Protein AF-A0A7S1XQ94-F1 (afdb_monomer_lite)

Structure (mmCIF, N/CA/C/O backbone):
data_AF-A0A7S1XQ94-F1
#
_entry.id   AF-A0A7S1XQ94-F1
#
loop_
_atom_site.group_PDB
_atom_site.id
_atom_site.type_symbol
_atom_site.label_atom_id
_atom_site.label_alt_id
_atom_site.label_comp_id
_atom_site.label_asym_id
_atom_site.label_entity_id
_atom_site.label_seq_id
_atom_site.pdbx_PDB_ins_code
_atom_site.Cartn_x
_atom_site.Cartn_y
_atom_site.Cartn_z
_atom_site.occupancy
_atom_site.B_iso_or_equiv
_atom_site.auth_seq_id
_atom_site.auth_comp_id
_atom_site.auth_asym_id
_atom_site.auth_atom_id
_atom_site.pdbx_PDB_model_num
ATOM 1 N N . MET A 1 1 ? -4.765 -16.160 11.919 1.00 54.62 1 MET A N 1
ATOM 2 C CA . MET A 1 1 ? -4.789 -15.391 10.649 1.00 54.62 1 MET A CA 1
ATOM 3 C C . MET A 1 1 ? -3.503 -14.567 10.547 1.00 54.62 1 MET A C 1
ATOM 5 O O . MET A 1 1 ? -3.084 -14.017 11.557 1.00 54.62 1 MET A O 1
ATOM 9 N N . ASN A 1 2 ? -2.823 -14.537 9.396 1.00 70.12 2 ASN A N 1
ATOM 10 C CA . ASN A 1 2 ? -1.488 -13.928 9.258 1.00 70.12 2 ASN A CA 1
ATOM 11 C C . ASN A 1 2 ? -1.548 -12.386 9.336 1.00 70.12 2 ASN A C 1
ATOM 13 O O . ASN A 1 2 ? -2.168 -11.744 8.487 1.00 70.12 2 ASN A O 1
ATOM 17 N N . ARG A 1 3 ? -0.875 -11.796 10.336 1.00 67.56 3 ARG A N 1
ATOM 18 C CA . ARG A 1 3 ? -0.860 -10.344 10.599 1.00 67.56 3 ARG A CA 1
ATOM 19 C C . ARG A 1 3 ? -0.340 -9.528 9.410 1.00 67.56 3 ARG A C 1
ATOM 21 O O . ARG A 1 3 ? -0.878 -8.461 9.144 1.00 67.56 3 ARG A O 1
ATOM 28 N N . LYS A 1 4 ? 0.647 -10.030 8.658 1.00 65.62 4 LYS A N 1
ATOM 29 C CA . LYS A 1 4 ? 1.199 -9.318 7.490 1.00 65.62 4 LYS A CA 1
ATOM 30 C C . LYS A 1 4 ? 0.175 -9.198 6.360 1.00 65.62 4 LYS A C 1
ATOM 32 O O . LYS A 1 4 ? 0.046 -8.138 5.760 1.00 65.62 4 LYS A O 1
ATOM 37 N N . ILE A 1 5 ? -0.595 -10.262 6.119 1.00 64.88 5 ILE A N 1
ATOM 38 C CA . ILE A 1 5 ? -1.649 -10.279 5.091 1.00 64.88 5 ILE A CA 1
ATOM 39 C C . ILE A 1 5 ? -2.785 -9.322 5.470 1.00 64.88 5 ILE A C 1
ATOM 41 O O . ILE A 1 5 ? -3.283 -8.590 4.620 1.00 64.88 5 ILE A O 1
ATOM 45 N N . LEU A 1 6 ? -3.172 -9.302 6.749 1.00 67.38 6 LEU A N 1
ATOM 46 C CA . LEU A 1 6 ? -4.161 -8.351 7.256 1.00 67.38 6 LEU A CA 1
ATOM 47 C C . LEU A 1 6 ? -3.672 -6.908 7.090 1.00 67.38 6 LEU A C 1
ATOM 49 O O . LEU A 1 6 ? -4.387 -6.097 6.514 1.00 67.38 6 LEU A O 1
ATOM 53 N N . ASN A 1 7 ? -2.436 -6.611 7.494 1.00 73.94 7 ASN A N 1
ATOM 54 C CA . ASN A 1 7 ? -1.868 -5.268 7.368 1.00 73.94 7 ASN A CA 1
ATOM 55 C C . ASN A 1 7 ? -1.850 -4.771 5.912 1.00 73.94 7 ASN A C 1
ATOM 57 O O . ASN A 1 7 ? -2.211 -3.624 5.671 1.00 73.94 7 ASN A O 1
ATOM 61 N N . GLY A 1 8 ? -1.520 -5.633 4.942 1.00 75.31 8 GLY A N 1
ATOM 62 C CA . GLY A 1 8 ? -1.556 -5.266 3.521 1.00 75.31 8 GLY A CA 1
ATOM 63 C C . GLY A 1 8 ? -2.958 -4.896 3.019 1.00 75.31 8 GLY A C 1
ATOM 64 O O . GLY A 1 8 ? -3.116 -3.911 2.306 1.00 75.31 8 GLY A O 1
ATOM 65 N N . ARG A 1 9 ? -3.999 -5.631 3.437 1.00 79.19 9 ARG A N 1
ATOM 66 C CA . ARG A 1 9 ? -5.399 -5.325 3.071 1.00 79.19 9 ARG A CA 1
ATOM 67 C C . ARG A 1 9 ? -5.897 -4.031 3.716 1.00 79.19 9 ARG A C 1
ATOM 69 O O . ARG A 1 9 ? -6.654 -3.285 3.108 1.00 79.19 9 ARG A O 1
ATOM 76 N N . PHE A 1 10 ? -5.472 -3.764 4.946 1.00 86.19 10 PHE A N 1
ATOM 77 C CA . PHE A 1 10 ? -5.879 -2.567 5.674 1.00 86.19 10 PHE A CA 1
ATOM 78 C C . PHE A 1 10 ? -5.096 -1.308 5.292 1.00 86.19 10 PHE A C 1
ATOM 80 O O . PHE A 1 10 ? -5.593 -0.222 5.565 1.00 86.19 10 PHE A O 1
ATOM 87 N N . MET A 1 11 ? -3.943 -1.417 4.621 1.00 89.75 11 MET A N 1
ATOM 88 C CA . MET A 1 11 ? -3.231 -0.256 4.064 1.00 89.75 11 MET A CA 1
ATOM 89 C C . MET A 1 11 ? -4.155 0.570 3.157 1.00 89.75 11 MET A C 1
ATOM 91 O O . MET A 1 11 ? -4.294 1.771 3.367 1.00 89.75 11 MET A O 1
ATOM 95 N N . GLN A 1 12 ? -4.913 -0.092 2.274 1.00 90.38 12 GLN A N 1
ATOM 96 C CA . GLN A 1 12 ? -5.921 0.560 1.427 1.00 90.38 12 GLN A CA 1
ATOM 97 C C . GLN A 1 12 ? -6.971 1.322 2.253 1.00 90.38 12 GLN A C 1
ATOM 99 O O . GLN A 1 12 ? -7.280 2.476 1.966 1.00 90.38 12 GLN A O 1
ATOM 104 N N . LEU A 1 13 ? -7.505 0.706 3.314 1.00 94.69 13 LEU A N 1
ATOM 105 C CA . LEU A 1 13 ? -8.487 1.355 4.189 1.00 94.69 13 LEU A CA 1
ATOM 106 C C . LEU A 1 13 ? -7.889 2.522 4.984 1.00 94.69 13 LEU A C 1
ATOM 108 O O . LEU A 1 13 ? -8.565 3.528 5.190 1.00 94.69 13 LEU A O 1
ATOM 112 N N . ARG A 1 14 ? -6.628 2.422 5.414 1.00 94.81 14 ARG A N 1
ATOM 113 C CA . ARG A 1 14 ? -5.937 3.511 6.110 1.00 94.81 14 ARG A CA 1
ATOM 114 C C . ARG A 1 14 ? -5.649 4.697 5.190 1.00 94.81 14 ARG A C 1
ATOM 116 O O . ARG A 1 14 ? -5.702 5.828 5.658 1.00 94.81 14 ARG A O 1
ATOM 123 N N . THR A 1 15 ? -5.428 4.483 3.892 1.00 95.38 15 THR A N 1
ATOM 124 C CA . THR A 1 15 ? -5.343 5.588 2.921 1.00 95.38 15 THR A CA 1
ATOM 125 C C . THR A 1 15 ? -6.635 6.407 2.904 1.00 95.38 15 THR A C 1
ATOM 127 O O . THR A 1 15 ? -6.591 7.634 2.946 1.00 95.38 15 THR A O 1
ATOM 130 N N . TYR A 1 16 ? -7.800 5.752 2.935 1.00 95.12 16 TYR A N 1
ATOM 131 C CA . TYR A 1 16 ? -9.076 6.459 3.087 1.00 95.12 16 TYR A CA 1
ATOM 132 C C . TYR A 1 16 ? -9.231 7.111 4.463 1.00 95.12 16 TYR A C 1
ATOM 134 O O . TYR A 1 16 ? -9.777 8.207 4.556 1.00 95.12 16 TYR A O 1
ATOM 142 N N . ALA A 1 17 ? -8.731 6.474 5.526 1.00 96.50 17 ALA A N 1
ATOM 143 C CA . ALA A 1 17 ? -8.712 7.065 6.863 1.00 96.50 17 ALA A CA 1
ATOM 144 C C . ALA A 1 17 ? -7.942 8.393 6.890 1.00 96.50 17 ALA A C 1
ATOM 146 O O . ALA A 1 17 ? -8.423 9.354 7.482 1.00 96.50 17 ALA A O 1
ATOM 147 N N . LEU A 1 18 ? -6.797 8.455 6.200 1.00 97.19 18 LEU A N 1
ATOM 148 C CA . LEU A 1 18 ? -6.022 9.678 6.011 1.00 97.19 18 LEU A CA 1
ATOM 149 C C . LEU A 1 18 ? -6.830 10.747 5.275 1.00 97.19 18 LEU A C 1
ATOM 151 O O . LEU A 1 18 ? -6.954 11.854 5.781 1.00 97.19 18 LEU A O 1
ATOM 155 N N . LEU A 1 19 ? -7.445 10.415 4.136 1.00 96.31 19 LEU A N 1
ATOM 156 C CA . LEU A 1 19 ? -8.278 11.368 3.388 1.00 96.31 19 LEU A CA 1
ATOM 157 C C . LEU A 1 19 ? -9.430 11.932 4.237 1.00 96.31 19 LEU A C 1
ATOM 159 O O . LEU A 1 19 ? -9.744 13.118 4.160 1.00 96.31 19 LEU A O 1
ATOM 163 N N . LEU A 1 20 ? -10.058 11.092 5.064 1.00 95.62 20 LEU A N 1
ATOM 164 C CA . LEU A 1 20 ? -11.097 11.532 5.994 1.00 95.62 20 LEU A CA 1
ATOM 165 C C . LEU A 1 20 ? -10.536 12.429 7.100 1.00 95.62 20 LEU A C 1
ATOM 167 O O . LEU A 1 20 ? -11.162 13.439 7.414 1.00 95.62 20 LEU A O 1
ATOM 171 N N . ALA A 1 21 ? -9.378 12.088 7.667 1.00 95.81 21 ALA A N 1
ATOM 172 C CA . ALA A 1 21 ? -8.738 12.879 8.712 1.00 95.81 21 ALA A CA 1
ATOM 173 C C . ALA A 1 21 ? -8.339 14.274 8.218 1.00 95.81 21 ALA A C 1
ATOM 175 O O . ALA A 1 21 ? -8.604 15.247 8.915 1.00 95.81 21 ALA A O 1
ATOM 176 N N . GLU A 1 22 ? -7.804 14.387 7.000 1.00 95.62 22 GLU A N 1
ATOM 177 C CA . GLU A 1 22 ? -7.483 15.679 6.377 1.00 95.62 22 GLU A CA 1
ATOM 178 C C . GLU A 1 22 ? -8.728 16.540 6.155 1.00 95.62 22 GLU A C 1
ATOM 180 O O . GLU A 1 22 ? -8.713 17.743 6.401 1.00 95.62 22 GLU A O 1
ATOM 185 N N . ASN A 1 23 ? -9.830 15.922 5.724 1.00 96.19 23 ASN A N 1
ATOM 186 C CA . ASN A 1 23 ? -11.061 16.648 5.424 1.00 96.19 23 ASN A CA 1
ATOM 187 C C . ASN A 1 23 ? -11.875 17.012 6.675 1.00 96.19 23 ASN A C 1
ATOM 189 O O . ASN A 1 23 ? -12.622 17.987 6.652 1.00 96.19 23 ASN A O 1
ATOM 193 N N . GLN A 1 24 ? -11.792 16.214 7.744 1.00 95.19 24 GLN A N 1
ATOM 194 C CA . GLN A 1 24 ? -12.638 16.349 8.940 1.00 95.19 24 GLN A CA 1
ATOM 195 C C . GLN A 1 24 ? -11.867 16.767 10.200 1.00 95.19 24 GLN A C 1
ATOM 197 O O . GLN A 1 24 ? -12.481 16.960 11.248 1.00 95.19 24 GLN A O 1
ATOM 202 N N . GLY A 1 25 ? -10.537 16.858 10.136 1.00 93.81 25 GLY A N 1
ATOM 203 C CA . GLY A 1 25 ? -9.665 17.193 11.266 1.00 93.81 25 GLY A CA 1
ATOM 204 C C . GLY A 1 25 ? -9.543 16.102 12.339 1.00 93.81 25 GLY A C 1
ATOM 205 O O . GLY A 1 25 ? -9.035 16.374 13.424 1.00 93.81 25 GLY A O 1
ATOM 206 N N . ARG A 1 26 ? -10.032 14.877 12.087 1.00 94.19 26 ARG A N 1
ATOM 207 C CA . ARG A 1 26 ? -9.964 13.755 13.042 1.00 94.19 26 ARG A CA 1
ATOM 208 C C . ARG A 1 26 ? -9.900 12.393 12.355 1.00 94.19 26 ARG A C 1
ATOM 210 O O . ARG A 1 26 ? -10.637 12.139 11.403 1.00 94.19 26 ARG A O 1
ATOM 217 N N . ALA A 1 27 ? -9.096 11.480 12.895 1.00 94.44 27 ALA A N 1
ATOM 218 C CA . ALA A 1 27 ? -9.064 10.093 12.439 1.00 94.44 27 ALA A CA 1
ATOM 219 C C . ALA A 1 27 ? -10.374 9.330 12.755 1.00 94.44 27 ALA A C 1
ATOM 221 O O . ALA A 1 27 ? -11.028 9.584 13.777 1.00 94.44 27 ALA A O 1
ATOM 222 N N . PRO A 1 28 ? -10.767 8.354 11.914 1.00 95.50 28 PRO A N 1
ATOM 223 C CA . PRO A 1 28 ? -11.780 7.375 12.289 1.00 95.50 28 PRO A CA 1
ATOM 224 C C . PRO A 1 28 ? -11.259 6.468 13.412 1.00 95.50 28 PRO A C 1
ATOM 226 O O . PRO A 1 28 ? -10.076 6.156 13.477 1.00 95.50 28 PRO A O 1
ATOM 229 N N . ILE A 1 29 ? -12.162 5.991 14.270 1.00 94.62 29 ILE A N 1
ATOM 230 C CA . ILE A 1 29 ? -11.810 5.154 15.432 1.00 94.62 29 ILE A CA 1
ATOM 231 C C . ILE A 1 29 ? -11.676 3.659 15.097 1.00 94.62 29 ILE A C 1
ATOM 233 O O . ILE A 1 29 ? -11.001 2.909 15.801 1.00 94.62 29 ILE A O 1
ATOM 237 N N . VAL A 1 30 ? -12.331 3.199 14.026 1.00 94.75 30 VAL A N 1
ATOM 238 C CA . VAL A 1 30 ? -12.359 1.790 13.604 1.00 94.75 30 VAL A CA 1
ATOM 239 C C . VAL A 1 30 ? -12.406 1.719 12.082 1.00 94.75 30 VAL A C 1
ATOM 241 O O . VAL A 1 30 ? -13.184 2.431 11.449 1.00 94.75 30 VAL A O 1
ATOM 244 N N . LEU A 1 31 ? -11.627 0.808 11.502 1.00 94.31 31 LEU A N 1
ATOM 245 C CA . LEU A 1 31 ? -11.702 0.426 10.093 1.00 94.31 31 LEU A CA 1
ATOM 246 C C . LEU A 1 31 ? -12.367 -0.938 9.966 1.00 94.31 31 LEU A C 1
ATOM 248 O O . LEU A 1 31 ? -12.090 -1.842 10.756 1.00 94.31 31 LEU A O 1
ATOM 252 N N . LYS A 1 32 ? -13.235 -1.089 8.964 1.00 92.88 32 LYS A N 1
ATOM 253 C CA . LYS A 1 32 ? -13.986 -2.318 8.694 1.00 92.88 32 LYS A CA 1
ATOM 254 C C . LYS A 1 32 ? -13.857 -2.694 7.223 1.00 92.88 32 LYS A C 1
ATOM 256 O O . LYS A 1 32 ? -14.081 -1.857 6.356 1.00 92.88 32 LYS A O 1
ATOM 261 N N . LEU A 1 33 ? -13.528 -3.953 6.959 1.00 91.69 33 LEU A N 1
ATOM 262 C CA . LEU A 1 33 ? -13.493 -4.550 5.631 1.00 91.69 33 LEU A CA 1
ATOM 263 C C . LEU A 1 33 ? -14.578 -5.624 5.559 1.00 91.69 33 LEU A C 1
ATOM 265 O O . LEU A 1 33 ? -14.468 -6.662 6.217 1.00 91.69 33 LEU A O 1
ATOM 269 N N . LEU A 1 34 ? -15.625 -5.345 4.788 1.00 91.50 34 LEU A N 1
ATOM 270 C CA . LEU A 1 34 ? -16.746 -6.248 4.557 1.00 91.50 34 LEU A CA 1
ATOM 271 C C . LEU A 1 34 ? -16.537 -6.988 3.233 1.00 91.50 34 LEU A C 1
ATOM 273 O O . LEU A 1 34 ? -16.422 -6.351 2.187 1.00 91.50 34 LEU A O 1
ATOM 277 N N . TYR A 1 35 ? -16.511 -8.318 3.277 1.00 89.94 35 TYR A N 1
ATOM 278 C CA . TYR A 1 35 ? -16.602 -9.148 2.076 1.00 89.94 35 TYR A CA 1
ATOM 279 C C . TYR A 1 35 ? -18.074 -9.442 1.797 1.00 89.94 35 TYR A C 1
ATOM 281 O O . TYR A 1 35 ? -18.815 -9.792 2.711 1.00 89.94 35 TYR A O 1
ATOM 289 N N . LEU A 1 36 ? -18.497 -9.243 0.549 1.00 89.12 36 LEU A N 1
ATOM 290 C CA . LEU A 1 36 ? -19.903 -9.378 0.151 1.00 89.12 36 LEU A CA 1
ATOM 291 C C . LEU A 1 36 ? -20.294 -10.830 -0.152 1.00 89.12 36 LEU A C 1
ATOM 293 O O . LEU A 1 36 ? -21.456 -11.196 -0.010 1.00 89.12 36 LEU A O 1
ATOM 297 N N . ASP A 1 37 ? -19.321 -11.656 -0.534 1.00 86.19 37 ASP A N 1
ATOM 298 C CA . ASP A 1 37 ? -19.506 -13.080 -0.807 1.00 86.19 37 ASP A CA 1
ATOM 299 C C . ASP A 1 37 ? -19.262 -13.902 0.474 1.00 86.19 37 ASP A C 1
ATOM 301 O O . ASP A 1 37 ? -18.199 -14.488 0.684 1.00 86.19 37 ASP A O 1
ATOM 305 N N . GLY A 1 38 ? -20.230 -13.841 1.396 1.00 74.38 38 GLY A N 1
ATOM 306 C CA . GLY A 1 38 ? -20.242 -14.573 2.670 1.00 74.38 38 GLY A CA 1
ATOM 307 C C . GLY A 1 38 ? -19.989 -13.720 3.929 1.00 74.38 38 GLY A C 1
ATOM 308 O O . GLY A 1 38 ? -19.624 -12.548 3.848 1.00 74.38 38 GLY A O 1
ATOM 309 N N . PRO A 1 39 ? -20.185 -14.279 5.141 1.00 61.84 39 PRO A N 1
ATOM 310 C CA . PRO A 1 39 ? -20.001 -13.549 6.391 1.00 61.84 39 PRO A CA 1
ATOM 311 C C . PRO A 1 39 ? -18.509 -13.421 6.711 1.00 61.84 39 PRO A C 1
ATOM 313 O O . PRO A 1 39 ? -17.906 -14.269 7.365 1.00 61.84 39 PRO A O 1
ATOM 316 N N . SER A 1 40 ? -17.877 -12.350 6.242 1.00 80.44 40 SER A N 1
ATOM 317 C CA . SER A 1 40 ? -16.520 -12.002 6.661 1.00 80.44 40 SER A CA 1
ATOM 318 C C . SER A 1 40 ? -16.408 -10.499 6.862 1.00 80.44 40 SER A C 1
ATOM 320 O O . SER A 1 40 ? -16.219 -9.727 5.926 1.00 80.44 40 SER A O 1
ATOM 322 N N . LEU A 1 41 ? -16.537 -10.089 8.123 1.00 88.12 41 LEU A N 1
ATOM 323 C CA . LEU A 1 41 ? -16.238 -8.742 8.586 1.00 88.12 41 LEU A CA 1
ATOM 324 C C . LEU A 1 41 ? -14.881 -8.768 9.286 1.00 88.12 41 LEU A C 1
ATOM 326 O O . LEU A 1 41 ? -14.736 -9.363 10.352 1.00 88.12 41 LEU A O 1
ATOM 330 N N . LEU A 1 42 ? -13.893 -8.095 8.707 1.00 89.25 42 LEU A N 1
ATOM 331 C CA . LEU A 1 42 ? -12.629 -7.824 9.385 1.00 89.25 42 LEU A CA 1
ATOM 332 C C . LEU A 1 42 ? -12.671 -6.407 9.936 1.00 89.25 42 LEU A C 1
ATOM 334 O O . LEU A 1 42 ? -13.148 -5.496 9.263 1.00 89.25 42 LEU A O 1
ATOM 338 N N . TRP A 1 43 ? -12.146 -6.198 11.137 1.00 90.88 43 TRP A N 1
ATOM 339 C CA . TRP A 1 43 ? -12.065 -4.866 11.721 1.00 90.88 43 TRP A CA 1
ATOM 340 C C . TRP A 1 43 ? -10.748 -4.652 12.460 1.00 90.88 43 TRP A C 1
ATOM 342 O O . TRP A 1 43 ? -10.106 -5.607 12.899 1.00 90.88 43 TRP A O 1
ATOM 352 N N . MET A 1 44 ? -10.348 -3.388 12.584 1.00 89.81 44 MET A N 1
ATOM 353 C CA . MET A 1 44 ? -9.202 -2.979 13.391 1.00 89.81 44 MET A CA 1
ATOM 354 C C . MET A 1 44 ? -9.408 -1.575 13.974 1.00 89.81 44 MET A C 1
ATOM 356 O O . MET A 1 44 ? -10.082 -0.756 13.342 1.00 89.81 44 MET A O 1
ATOM 360 N N . PRO A 1 45 ? -8.830 -1.272 15.148 1.00 92.44 45 PRO A N 1
ATOM 361 C CA . PRO A 1 45 ? -8.793 0.094 15.652 1.00 92.44 45 PRO A CA 1
ATOM 362 C C . PRO A 1 45 ? -7.956 0.983 14.725 1.00 92.44 45 PRO A C 1
ATOM 364 O O . PRO A 1 45 ? -6.986 0.527 14.116 1.00 92.44 45 PRO A O 1
ATOM 367 N N . CYS A 1 46 ? -8.330 2.254 14.637 1.00 93.69 46 CYS A N 1
ATOM 368 C CA . CYS A 1 46 ? -7.572 3.284 13.942 1.00 93.69 46 CYS A CA 1
ATOM 369 C C . CYS A 1 46 ? -7.441 4.497 14.861 1.00 93.69 46 CYS A C 1
ATOM 371 O O . CYS A 1 46 ? -8.337 4.805 15.645 1.00 93.69 46 CYS A O 1
ATOM 373 N N . ASN A 1 47 ? -6.272 5.122 14.824 1.00 93.06 47 ASN A N 1
ATOM 374 C CA . ASN A 1 47 ? -5.946 6.298 15.608 1.00 93.06 47 ASN A CA 1
ATOM 375 C C . ASN A 1 47 ? -5.121 7.256 14.737 1.00 93.06 47 ASN A C 1
ATOM 377 O O . ASN A 1 47 ? -4.771 6.932 13.600 1.00 93.06 47 ASN A O 1
ATOM 381 N N . GLN A 1 48 ? -4.827 8.432 15.282 1.00 94.38 48 GLN A N 1
ATOM 382 C CA . GLN A 1 48 ? -4.113 9.479 14.560 1.00 94.38 48 GLN A CA 1
ATOM 383 C C . GLN A 1 48 ? -2.683 9.064 14.167 1.00 94.38 48 GLN A C 1
ATOM 385 O O . GLN A 1 48 ? -2.279 9.279 13.030 1.00 94.38 48 GLN A O 1
ATOM 390 N N . ASP A 1 49 ? -1.962 8.379 15.056 1.00 94.06 49 ASP A N 1
ATOM 391 C CA . ASP A 1 49 ? -0.598 7.881 14.809 1.00 94.06 49 ASP A CA 1
ATOM 392 C C . ASP A 1 49 ? -0.544 6.875 13.637 1.00 94.06 49 ASP A C 1
ATOM 394 O O . ASP A 1 49 ? 0.330 6.932 12.777 1.00 94.06 49 ASP A O 1
ATOM 398 N N . GLU A 1 50 ? -1.531 5.984 13.522 1.00 91.62 50 GLU A N 1
ATOM 399 C CA . GLU A 1 50 ? -1.645 5.053 12.392 1.00 91.62 50 GLU A CA 1
ATOM 400 C C . GLU A 1 50 ? -1.962 5.769 11.069 1.00 91.62 50 GLU A C 1
ATOM 402 O O . GLU A 1 50 ? -1.516 5.333 10.003 1.00 91.62 50 GLU A O 1
ATOM 407 N N . VAL A 1 51 ? -2.720 6.868 11.120 1.00 94.50 51 VAL A N 1
ATOM 408 C CA . VAL A 1 51 ? -2.991 7.722 9.955 1.00 94.50 51 VAL A CA 1
ATOM 409 C C . VAL A 1 51 ? -1.719 8.445 9.504 1.00 94.50 51 VAL A C 1
ATOM 411 O O . VAL A 1 51 ? -1.416 8.460 8.311 1.00 94.50 51 VAL A O 1
ATOM 414 N N . GLU A 1 52 ? -0.938 8.976 10.443 1.00 95.56 52 GLU A N 1
ATOM 415 C CA . GLU A 1 52 ? 0.339 9.644 10.167 1.00 95.56 52 GLU A CA 1
ATOM 416 C C . GLU A 1 52 ? 1.374 8.677 9.582 1.00 95.56 52 GLU A C 1
ATOM 418 O O . GLU A 1 52 ? 1.956 8.955 8.535 1.00 95.56 52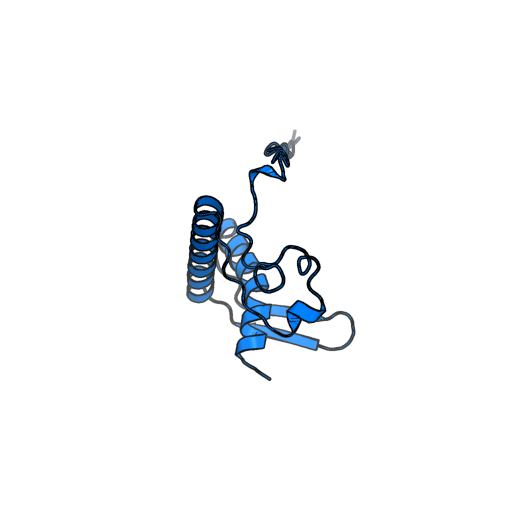 GLU A O 1
ATOM 423 N N . LYS A 1 53 ? 1.513 7.471 10.145 1.00 94.56 53 LYS A N 1
ATOM 424 C CA . LYS A 1 53 ? 2.356 6.420 9.544 1.00 94.56 53 LYS A CA 1
ATOM 425 C C . LYS A 1 53 ? 1.920 6.066 8.127 1.00 94.56 53 LYS A C 1
ATOM 427 O O . LYS A 1 53 ? 2.757 5.834 7.260 1.00 94.56 53 LYS A O 1
ATOM 432 N N . THR A 1 54 ? 0.611 6.041 7.874 1.00 94.88 54 THR A N 1
ATOM 433 C CA . THR A 1 54 ? 0.086 5.766 6.531 1.00 94.88 54 THR A CA 1
ATOM 434 C C . THR A 1 54 ? 0.466 6.871 5.547 1.00 94.88 54 THR A C 1
ATOM 436 O O . THR A 1 54 ? 0.825 6.571 4.409 1.00 94.88 54 THR A O 1
ATOM 439 N N . ARG A 1 55 ? 0.438 8.141 5.973 1.00 96.50 55 ARG A N 1
ATOM 440 C CA . ARG A 1 55 ? 0.946 9.262 5.168 1.00 96.50 55 ARG A CA 1
ATOM 441 C C . ARG A 1 55 ? 2.413 9.040 4.801 1.00 96.50 55 ARG A C 1
ATOM 443 O O . ARG A 1 55 ? 2.750 9.135 3.622 1.00 96.50 55 ARG A O 1
ATOM 450 N N . ASP A 1 56 ? 3.255 8.692 5.769 1.00 97.12 56 ASP A N 1
ATOM 451 C CA . ASP A 1 56 ? 4.678 8.441 5.523 1.00 97.12 56 ASP A CA 1
ATOM 452 C C . ASP A 1 56 ? 4.905 7.273 4.556 1.00 97.12 56 ASP A C 1
ATOM 454 O O . ASP A 1 56 ? 5.746 7.356 3.664 1.00 97.12 56 ASP A O 1
ATOM 458 N N . GLU A 1 57 ? 4.158 6.176 4.705 1.00 95.62 57 GLU A N 1
ATOM 459 C CA . GLU A 1 57 ? 4.232 5.019 3.804 1.00 95.62 57 GLU A CA 1
ATOM 460 C C . GLU A 1 57 ? 3.840 5.379 2.363 1.00 95.62 57 GLU A C 1
ATOM 462 O O . GLU A 1 57 ? 4.492 4.930 1.413 1.00 95.62 57 GLU A O 1
ATOM 467 N N . ILE A 1 58 ? 2.812 6.216 2.185 1.00 96.00 58 ILE A N 1
ATOM 468 C CA . ILE A 1 58 ? 2.386 6.709 0.868 1.00 96.00 58 ILE A CA 1
ATOM 469 C C . ILE A 1 58 ? 3.472 7.592 0.251 1.00 96.00 58 ILE A C 1
ATOM 471 O O . ILE A 1 58 ? 3.839 7.374 -0.903 1.00 96.00 58 ILE A O 1
ATOM 475 N N . LEU A 1 59 ? 4.013 8.552 1.007 1.00 97.12 59 LEU A N 1
ATOM 476 C CA . LEU A 1 59 ? 5.051 9.460 0.511 1.00 97.12 59 LEU A CA 1
ATOM 477 C C . LEU A 1 59 ? 6.334 8.706 0.146 1.00 97.12 59 LEU A C 1
ATOM 479 O O . LEU A 1 59 ? 6.867 8.902 -0.943 1.00 97.12 59 LEU A O 1
ATOM 483 N N . LYS A 1 60 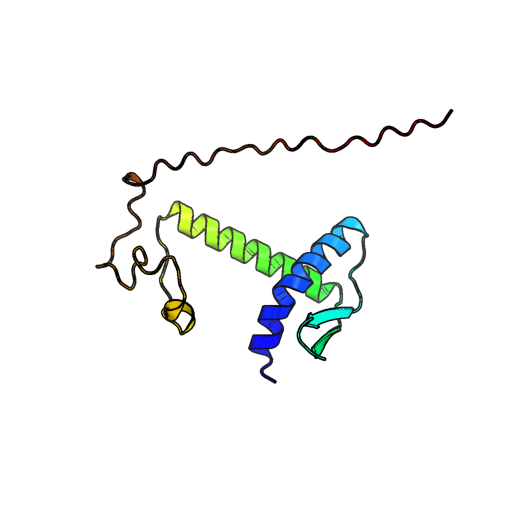? 6.764 7.751 0.978 1.00 97.31 60 LYS A N 1
ATOM 484 C CA . LYS A 1 60 ? 7.899 6.866 0.665 1.00 97.31 60 LYS A CA 1
ATOM 485 C C . LYS A 1 60 ? 7.658 6.054 -0.603 1.00 97.31 60 LYS A C 1
ATOM 487 O O . LYS A 1 60 ? 8.560 5.899 -1.424 1.00 97.31 60 LYS A O 1
ATOM 492 N N . SER A 1 61 ? 6.443 5.535 -0.780 1.00 95.06 61 SER A N 1
ATOM 493 C CA . SER A 1 61 ? 6.077 4.802 -1.996 1.00 95.06 61 SER A CA 1
ATOM 494 C C . SER A 1 61 ? 6.111 5.715 -3.224 1.00 95.06 61 SER A C 1
ATOM 496 O O . SER A 1 61 ? 6.618 5.313 -4.268 1.00 95.06 61 SER A O 1
ATOM 498 N N . TRP A 1 62 ? 5.632 6.954 -3.097 1.00 97.25 62 TRP A N 1
ATOM 499 C CA . TRP A 1 62 ? 5.674 7.955 -4.160 1.00 97.25 62 TRP A CA 1
ATOM 500 C C . TRP A 1 62 ? 7.107 8.302 -4.577 1.00 97.25 62 TRP A C 1
ATOM 502 O O . TRP A 1 62 ? 7.444 8.220 -5.757 1.00 97.25 62 TRP A O 1
ATOM 512 N N . GLU A 1 63 ? 7.980 8.603 -3.617 1.00 97.81 63 GLU A N 1
ATOM 513 C CA . GLU A 1 63 ? 9.401 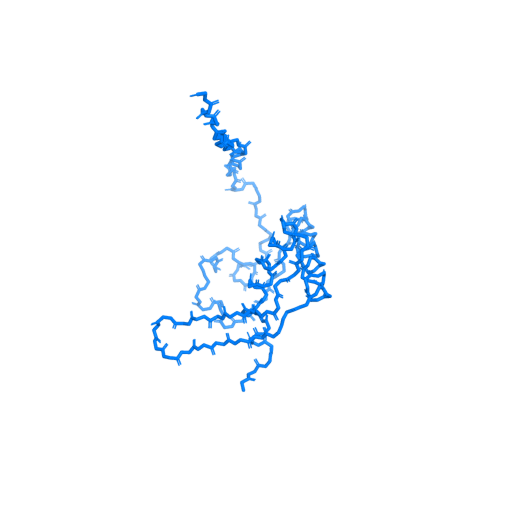8.867 -3.869 1.00 97.81 63 GLU A CA 1
ATOM 514 C C . GLU A 1 63 ? 10.080 7.684 -4.570 1.00 97.81 63 GLU A C 1
ATOM 516 O O . GLU A 1 63 ? 10.801 7.855 -5.556 1.00 97.81 63 GLU A O 1
ATOM 521 N N . ALA A 1 64 ? 9.791 6.466 -4.108 1.00 96.12 64 ALA A N 1
ATOM 522 C CA . ALA A 1 64 ? 10.304 5.232 -4.686 1.00 96.12 64 ALA A CA 1
ATOM 523 C C . ALA A 1 64 ? 9.827 5.001 -6.132 1.00 96.12 64 ALA A C 1
ATOM 525 O O . ALA A 1 64 ? 10.579 4.438 -6.934 1.00 96.12 64 ALA A O 1
ATOM 526 N N . ILE A 1 65 ? 8.603 5.421 -6.473 1.00 95.19 65 ILE A N 1
ATOM 527 C CA . ILE A 1 65 ? 8.073 5.378 -7.843 1.00 95.19 65 ILE A CA 1
ATOM 528 C C . ILE A 1 65 ? 8.818 6.387 -8.717 1.00 95.19 65 ILE A C 1
ATOM 530 O O . ILE A 1 65 ? 9.371 5.999 -9.744 1.00 95.19 65 ILE A O 1
ATOM 534 N N . ILE A 1 66 ? 8.885 7.655 -8.301 1.00 97.25 66 ILE A N 1
ATOM 535 C CA . ILE A 1 66 ? 9.539 8.722 -9.075 1.00 97.25 66 ILE A CA 1
ATOM 536 C C . ILE A 1 66 ? 11.012 8.398 -9.333 1.00 97.25 66 ILE A C 1
ATOM 538 O O . ILE A 1 66 ? 11.498 8.549 -10.454 1.00 97.25 66 ILE A O 1
ATOM 542 N N . TYR A 1 67 ? 11.713 7.877 -8.328 1.00 95.69 67 TYR A N 1
ATOM 543 C CA . TYR A 1 67 ? 13.092 7.423 -8.469 1.00 95.69 67 TYR A CA 1
ATOM 544 C C . TYR A 1 67 ? 13.263 6.380 -9.588 1.00 95.69 67 TYR A C 1
ATOM 546 O O . TYR A 1 67 ? 14.154 6.518 -10.428 1.00 95.69 67 TYR A O 1
ATOM 554 N N . ARG A 1 68 ? 12.398 5.358 -9.628 1.00 92.50 68 ARG A N 1
ATOM 555 C CA . ARG A 1 68 ? 12.454 4.277 -10.631 1.00 92.50 68 ARG A CA 1
ATOM 556 C C . ARG A 1 68 ? 12.083 4.755 -12.023 1.00 92.50 68 ARG A C 1
ATOM 558 O O . ARG A 1 68 ? 12.749 4.396 -12.992 1.00 92.50 68 ARG A O 1
ATOM 565 N N . VAL A 1 69 ? 11.063 5.609 -12.108 1.00 92.31 69 VAL A N 1
ATOM 566 C CA . VAL A 1 69 ? 10.662 6.257 -13.360 1.00 92.31 69 VAL A CA 1
ATOM 567 C C . VAL A 1 69 ? 11.846 7.029 -13.946 1.00 92.31 69 VAL A C 1
ATOM 569 O O . VAL A 1 69 ? 12.211 6.779 -15.092 1.00 92.31 69 VAL A O 1
ATOM 572 N N . ASN A 1 70 ? 12.510 7.869 -13.146 1.00 93.06 70 ASN A N 1
ATOM 573 C CA . ASN A 1 70 ? 13.645 8.684 -13.593 1.00 93.06 70 ASN A CA 1
ATOM 574 C C . ASN A 1 70 ? 14.859 7.854 -14.027 1.00 93.06 70 ASN A C 1
ATOM 576 O O . ASN A 1 70 ? 15.515 8.190 -15.007 1.00 93.06 70 ASN A O 1
ATOM 580 N N . ARG A 1 71 ? 15.175 6.775 -13.302 1.00 90.44 71 ARG A N 1
ATOM 581 C CA . ARG A 1 71 ? 16.326 5.901 -13.612 1.00 90.44 71 ARG A CA 1
ATOM 582 C C . ARG A 1 71 ? 16.087 4.912 -14.731 1.00 90.44 71 ARG A C 1
ATOM 584 O O . ARG A 1 71 ? 16.982 4.171 -15.108 1.00 90.44 71 ARG A O 1
ATOM 591 N N . GLN A 1 72 ? 14.861 4.871 -15.196 1.00 87.44 72 GLN A N 1
ATOM 592 C CA . GLN A 1 72 ? 14.394 3.869 -16.107 1.00 87.44 72 GLN A CA 1
ATOM 593 C C . GLN A 1 72 ? 14.578 2.411 -15.650 1.00 87.44 72 GLN A C 1
ATOM 595 O O . GLN A 1 72 ? 14.684 1.496 -16.461 1.00 87.44 72 GLN A O 1
ATOM 600 N N . HIS A 1 73 ? 14.580 2.178 -14.340 1.00 87.25 73 HIS A N 1
ATOM 601 C CA . HIS A 1 73 ? 14.948 0.885 -13.783 1.00 87.25 73 HIS A CA 1
ATOM 602 C C . HIS A 1 73 ? 13.906 0.413 -12.772 1.00 87.25 73 HIS A C 1
ATOM 604 O O . HIS A 1 73 ? 13.602 1.112 -11.805 1.00 87.25 73 HIS A O 1
ATOM 610 N N . PHE A 1 74 ? 13.359 -0.781 -13.006 1.00 88.38 74 PHE A N 1
ATOM 611 C CA . PHE A 1 74 ? 12.363 -1.417 -12.145 1.00 88.38 74 PHE A CA 1
ATOM 612 C C . PHE A 1 74 ? 12.863 -2.797 -11.730 1.00 88.38 74 PHE A C 1
ATOM 614 O O . PHE A 1 74 ? 12.852 -3.730 -12.533 1.00 88.38 74 PHE A O 1
ATOM 621 N N . GLU A 1 75 ? 13.283 -2.935 -10.473 1.00 89.50 75 GLU A N 1
ATOM 622 C CA . GLU A 1 75 ? 13.820 -4.197 -9.971 1.00 89.50 75 GLU A CA 1
ATOM 623 C C . GLU A 1 75 ? 12.701 -5.253 -9.868 1.00 89.50 75 GLU A C 1
ATOM 625 O O . GLU A 1 75 ? 11.726 -5.053 -9.130 1.00 89.50 75 GLU A O 1
ATOM 630 N N . PRO A 1 76 ? 12.788 -6.391 -10.582 1.00 91.00 76 PRO A N 1
ATOM 631 C CA . PRO A 1 76 ? 11.738 -7.394 -10.538 1.00 91.00 76 PRO A CA 1
ATOM 632 C C . PRO A 1 76 ? 11.812 -8.213 -9.244 1.00 91.00 76 PRO A C 1
ATOM 634 O O . PRO A 1 76 ? 12.882 -8.609 -8.788 1.00 91.00 76 PRO A O 1
ATOM 637 N N . THR A 1 77 ? 10.653 -8.537 -8.669 1.00 91.69 77 THR A N 1
ATOM 638 C CA . THR A 1 77 ? 10.543 -9.487 -7.550 1.00 91.69 77 THR A CA 1
ATOM 639 C C . THR A 1 77 ? 9.612 -10.626 -7.944 1.00 91.69 77 THR A C 1
ATOM 641 O O . THR A 1 77 ? 8.392 -10.459 -7.973 1.00 91.69 77 THR A O 1
ATOM 644 N N . VAL A 1 78 ? 10.182 -11.795 -8.246 1.00 92.12 78 VAL A N 1
ATOM 645 C CA . VAL A 1 78 ? 9.409 -12.979 -8.645 1.00 92.12 78 VAL A CA 1
ATOM 646 C C . VAL A 1 78 ? 8.678 -13.560 -7.434 1.00 92.12 78 VAL A C 1
ATOM 648 O O . VAL A 1 78 ? 9.287 -13.890 -6.418 1.00 92.12 78 VAL A O 1
ATOM 651 N N . ASN A 1 79 ? 7.356 -13.691 -7.533 1.00 93.94 79 ASN A N 1
ATOM 652 C CA . ASN A 1 79 ? 6.506 -14.282 -6.500 1.00 93.94 79 ASN A CA 1
ATOM 653 C C . ASN A 1 79 ? 5.277 -14.972 -7.128 1.00 93.94 79 ASN A C 1
ATOM 655 O O . ASN A 1 79 ? 5.105 -14.967 -8.344 1.00 93.94 79 ASN A O 1
ATOM 659 N N . LYS A 1 80 ? 4.396 -15.563 -6.308 1.00 92.69 80 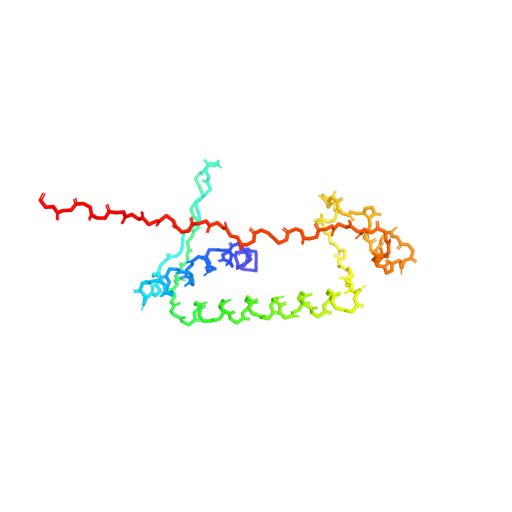LYS A N 1
ATOM 660 C CA . LYS A 1 80 ? 3.198 -16.285 -6.788 1.00 92.69 80 LYS A CA 1
ATOM 661 C C . LYS A 1 80 ? 2.194 -15.422 -7.563 1.00 92.69 80 LYS A C 1
ATOM 663 O O . LYS A 1 80 ? 1.427 -15.956 -8.352 1.00 92.69 80 LYS A O 1
ATOM 668 N N . LEU A 1 81 ? 2.189 -14.101 -7.381 1.00 91.75 81 LEU A N 1
ATOM 669 C CA . LEU A 1 81 ? 1.327 -13.208 -8.164 1.00 91.75 81 LEU A CA 1
ATOM 670 C C . LEU A 1 81 ? 1.802 -13.081 -9.616 1.00 91.75 81 LEU A C 1
ATOM 672 O O . LEU A 1 81 ? 1.008 -12.720 -10.481 1.00 91.75 81 LEU A O 1
ATOM 676 N N . CYS A 1 82 ? 3.062 -13.418 -9.914 1.00 93.94 82 CYS A N 1
ATOM 677 C CA . CYS A 1 82 ? 3.580 -13.421 -11.280 1.00 93.94 82 CYS A CA 1
ATOM 678 C C . CYS A 1 82 ? 2.858 -14.429 -12.191 1.00 93.94 82 CYS A C 1
ATOM 680 O O . CYS A 1 82 ? 2.865 -14.240 -13.406 1.00 93.94 82 CYS A O 1
ATOM 682 N N . ASP A 1 83 ? 2.199 -15.447 -11.627 1.00 93.06 83 ASP A N 1
ATOM 683 C CA . ASP A 1 83 ? 1.373 -16.406 -12.377 1.00 93.06 83 ASP A CA 1
ATOM 684 C C . ASP A 1 83 ? 0.130 -15.740 -12.998 1.00 93.06 83 ASP A C 1
ATOM 686 O O . ASP A 1 83 ? -0.354 -16.187 -14.034 1.00 93.06 83 ASP A O 1
ATOM 690 N N . TYR A 1 84 ? -0.330 -14.625 -12.418 1.00 94.62 84 TYR A N 1
ATOM 691 C CA . TYR A 1 84 ? -1.499 -13.854 -12.862 1.00 94.62 84 TYR A CA 1
ATOM 692 C C . TYR A 1 84 ? -1.130 -12.443 -13.364 1.00 94.62 84 TYR A C 1
ATOM 694 O O . TYR A 1 84 ? -2.003 -11.599 -13.566 1.00 94.62 84 TYR A O 1
ATOM 702 N N . CYS A 1 85 ? 0.162 -12.142 -13.537 1.00 92.69 85 CYS A N 1
ATOM 703 C CA . CYS A 1 85 ? 0.628 -10.803 -13.897 1.00 92.69 85 CYS A CA 1
ATOM 704 C C . CYS A 1 85 ? 0.484 -10.528 -15.401 1.00 92.69 85 CYS A C 1
ATOM 706 O O . CYS A 1 85 ? 1.152 -11.153 -16.225 1.00 92.69 85 CYS A O 1
ATOM 708 N N . VAL A 1 86 ? -0.304 -9.512 -15.760 1.00 93.50 86 VAL A N 1
ATOM 709 C CA . VAL A 1 86 ? -0.510 -9.090 -17.161 1.00 93.50 86 VAL A CA 1
ATOM 710 C C . VAL A 1 86 ? 0.737 -8.483 -17.821 1.00 93.50 86 VAL A C 1
ATOM 712 O O . VAL A 1 86 ? 0.819 -8.422 -19.042 1.00 93.50 86 VAL A O 1
ATOM 715 N N . HIS A 1 87 ? 1.731 -8.062 -17.034 1.00 90.50 87 HIS A N 1
ATOM 716 C CA . HIS A 1 87 ? 2.969 -7.440 -17.523 1.00 90.50 87 HIS A CA 1
ATOM 717 C C . HIS A 1 87 ? 4.121 -8.441 -17.700 1.00 90.50 87 HIS A C 1
ATOM 719 O O . HIS A 1 87 ? 5.256 -8.035 -17.938 1.00 90.50 87 HIS A O 1
ATOM 725 N N . LYS A 1 88 ? 3.863 -9.751 -17.575 1.00 89.44 88 LYS A N 1
ATOM 726 C CA . LYS A 1 88 ? 4.908 -10.788 -17.608 1.00 89.44 88 LYS A CA 1
ATOM 727 C C . LYS A 1 88 ? 5.742 -10.768 -18.896 1.00 89.44 88 LYS A C 1
ATOM 729 O O . LYS A 1 88 ? 6.942 -10.995 -18.826 1.00 89.44 88 LYS A O 1
ATOM 734 N N . SER A 1 89 ? 5.136 -10.432 -20.038 1.00 88.25 89 SER A N 1
ATOM 735 C CA . SER A 1 89 ? 5.812 -10.350 -21.345 1.00 88.25 89 SER A CA 1
ATOM 736 C C . SER A 1 89 ? 6.832 -9.214 -21.468 1.00 88.25 89 SER A C 1
ATOM 738 O O . SER A 1 89 ? 7.694 -9.274 -22.337 1.00 88.25 89 SER A O 1
ATOM 740 N N . VAL A 1 90 ? 6.737 -8.184 -20.622 1.00 86.12 90 VAL A N 1
ATOM 741 C CA . VAL A 1 90 ? 7.644 -7.022 -20.614 1.00 86.12 90 VAL A CA 1
ATOM 742 C C . VAL A 1 90 ? 8.474 -6.937 -19.332 1.00 86.12 90 VAL A C 1
ATOM 744 O O . VAL A 1 90 ? 9.190 -5.965 -19.119 1.00 86.12 90 VAL A O 1
ATOM 747 N N . CYS A 1 91 ? 8.350 -7.918 -18.439 1.00 87.81 91 CYS A N 1
ATOM 748 C CA . CYS A 1 91 ? 9.005 -7.890 -17.141 1.00 87.81 91 CYS A CA 1
ATOM 749 C C . CYS A 1 91 ? 10.486 -8.303 -17.262 1.00 87.81 91 CYS A C 1
ATOM 751 O O . CYS A 1 91 ? 10.745 -9.388 -17.787 1.00 87.81 91 CYS A O 1
ATOM 753 N N . PRO A 1 92 ? 11.437 -7.543 -16.676 1.00 86.44 92 PRO A N 1
ATOM 754 C CA . PRO A 1 92 ? 12.874 -7.846 -16.745 1.00 86.44 92 PRO A CA 1
ATOM 755 C C . PRO A 1 92 ? 13.304 -9.202 -16.167 1.00 86.44 92 PRO A C 1
ATOM 757 O O . PRO A 1 92 ? 14.423 -9.635 -16.400 1.00 86.44 92 PRO A O 1
ATOM 760 N N . ALA A 1 93 ? 12.452 -9.878 -15.387 1.00 89.81 93 ALA A N 1
ATOM 761 C CA . ALA A 1 93 ? 12.738 -11.229 -14.893 1.00 89.81 93 ALA A CA 1
ATOM 762 C C . ALA A 1 93 ? 12.473 -12.342 -15.926 1.00 89.81 93 ALA A C 1
ATOM 764 O O . ALA A 1 93 ? 12.875 -13.480 -15.694 1.00 89.81 93 ALA A O 1
ATOM 765 N N . TRP A 1 94 ? 11.775 -12.041 -17.026 1.00 88.62 94 TRP A N 1
ATOM 766 C CA . TRP A 1 94 ? 11.458 -12.996 -18.100 1.00 88.62 94 TRP A CA 1
ATOM 767 C C . TRP A 1 94 ? 11.912 -12.530 -19.487 1.00 88.62 94 TRP A C 1
ATOM 769 O O . TRP A 1 94 ? 11.888 -13.324 -20.423 1.00 88.62 94 TRP A O 1
ATOM 779 N N . THR A 1 95 ? 12.311 -11.268 -19.628 1.00 77.69 95 THR A N 1
ATOM 780 C CA . THR A 1 95 ? 13.060 -10.759 -20.780 1.00 77.69 95 THR A CA 1
ATOM 781 C C . THR A 1 95 ? 14.548 -10.725 -20.414 1.00 77.69 95 THR A C 1
ATOM 783 O O . THR A 1 95 ? 14.866 -10.622 -19.234 1.00 77.69 95 THR A O 1
ATOM 786 N N . ASP A 1 96 ? 15.464 -10.839 -21.381 1.00 65.69 96 ASP A N 1
ATOM 787 C CA . ASP A 1 96 ? 16.919 -10.993 -21.156 1.00 65.69 96 ASP A CA 1
ATOM 788 C C . ASP A 1 96 ? 17.621 -9.732 -20.582 1.00 65.69 96 ASP A C 1
ATOM 790 O O . ASP A 1 96 ? 18.604 -9.241 -21.128 1.00 65.69 96 ASP A O 1
ATOM 794 N N . GLY A 1 97 ? 17.120 -9.171 -19.477 1.00 59.19 97 GLY A N 1
ATOM 795 C CA . GLY A 1 97 ? 17.677 -7.984 -18.824 1.00 59.19 97 GLY A CA 1
ATOM 796 C C . GLY A 1 97 ? 17.364 -6.672 -19.542 1.00 59.19 97 GLY A C 1
ATOM 797 O O . GLY A 1 97 ? 18.087 -5.696 -19.368 1.00 59.19 97 GLY A O 1
ATOM 798 N N . GLY A 1 98 ? 16.305 -6.639 -20.355 1.00 51.16 98 GLY A N 1
ATOM 799 C CA . GLY A 1 98 ? 15.898 -5.429 -21.059 1.00 51.16 98 GLY A CA 1
ATOM 800 C C . GLY A 1 98 ? 15.393 -4.373 -20.084 1.00 51.16 98 GLY A C 1
ATOM 801 O O . GLY A 1 98 ? 14.247 -4.454 -19.633 1.00 51.16 98 GLY A O 1
ATOM 802 N N . ASP A 1 99 ? 16.235 -3.377 -19.799 1.00 55.16 99 ASP A N 1
ATOM 803 C CA . ASP A 1 99 ? 15.792 -2.048 -19.383 1.00 55.16 99 ASP A CA 1
ATOM 804 C C . ASP A 1 99 ? 14.566 -1.671 -20.216 1.00 55.16 99 ASP A C 1
ATOM 806 O O . ASP A 1 99 ? 14.503 -1.962 -21.419 1.00 55.16 99 ASP A O 1
ATOM 810 N N . TYR A 1 100 ? 13.543 -1.096 -19.580 1.00 57.00 100 TYR A N 1
ATOM 811 C CA . TYR A 1 100 ? 12.362 -0.725 -20.340 1.00 57.00 100 TYR A CA 1
ATOM 812 C C . TYR A 1 100 ? 12.801 0.284 -21.407 1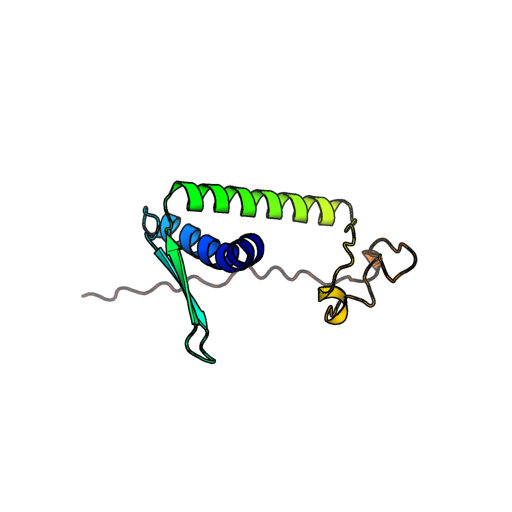.00 57.00 100 TYR A C 1
ATOM 814 O O . TYR A 1 100 ? 13.299 1.367 -21.117 1.00 57.00 100 TYR A O 1
ATOM 822 N N . ASP A 1 101 ? 12.679 -0.101 -22.668 1.00 55.97 101 ASP A N 1
ATOM 823 C CA . ASP A 1 101 ? 13.061 0.756 -23.777 1.00 55.97 101 ASP A CA 1
ATOM 824 C C . ASP A 1 101 ? 12.014 1.876 -23.898 1.00 55.97 101 ASP A C 1
ATOM 826 O O . ASP A 1 101 ? 10.954 1.714 -24.515 1.00 55.97 101 ASP A O 1
ATOM 830 N N . SER A 1 102 ? 12.285 3.012 -23.250 1.00 53.66 102 SER A N 1
ATOM 831 C CA . SER A 1 102 ? 11.450 4.219 -23.285 1.00 53.66 102 SER A CA 1
ATOM 832 C C . SER A 1 102 ? 11.244 4.757 -24.703 1.00 53.66 102 SER A C 1
ATOM 834 O O . SER A 1 102 ? 10.228 5.398 -24.976 1.00 53.66 102 SER A O 1
ATOM 836 N N . THR A 1 103 ? 12.134 4.416 -25.638 1.00 52.56 103 THR A N 1
ATOM 837 C CA . THR A 1 103 ? 12.022 4.765 -27.058 1.00 52.56 103 THR A CA 1
ATOM 838 C C . THR A 1 103 ? 10.882 4.032 -27.776 1.00 52.56 103 THR A C 1
ATOM 840 O O . THR A 1 103 ? 10.483 4.451 -28.862 1.00 52.56 103 THR A O 1
ATOM 843 N N . LYS A 1 104 ? 10.293 2.979 -27.179 1.00 54.97 104 LYS A N 1
ATOM 844 C CA . LYS A 1 104 ? 9.206 2.181 -27.789 1.00 54.97 104 LYS A CA 1
ATOM 845 C C . LYS A 1 104 ? 7.787 2.521 -27.330 1.00 54.97 104 LYS A C 1
ATOM 847 O O . LYS A 1 104 ? 6.832 1.948 -27.855 1.00 54.97 104 LYS A O 1
ATOM 852 N N . LYS A 1 105 ? 7.601 3.471 -26.411 1.00 47.66 105 LYS A N 1
ATOM 853 C CA . LYS A 1 105 ? 6.271 3.995 -26.063 1.00 47.66 105 LYS A CA 1
ATOM 854 C C . LYS A 1 105 ? 6.313 5.512 -25.925 1.00 47.66 105 LYS A C 1
ATOM 856 O O . LYS A 1 105 ? 6.387 6.047 -24.826 1.00 47.66 105 LYS A O 1
ATOM 861 N N . SER A 1 106 ? 6.096 6.209 -27.035 1.00 43.59 106 SER A N 1
ATOM 862 C CA . SER A 1 106 ? 5.438 7.517 -27.012 1.00 43.59 106 SER A CA 1
ATOM 863 C C . SER A 1 106 ? 3.961 7.338 -26.627 1.00 43.59 106 SER A C 1
ATOM 865 O O . SER A 1 106 ? 3.046 7.642 -27.387 1.00 43.59 106 SER A O 1
ATOM 867 N N . VAL A 1 107 ? 3.694 6.804 -25.431 1.00 50.47 107 VAL A N 1
ATOM 868 C CA . VAL A 1 107 ? 2.382 7.001 -24.820 1.00 50.47 107 VAL A CA 1
ATOM 869 C C . VAL A 1 107 ? 2.403 8.435 -24.335 1.00 50.47 107 VAL A C 1
ATOM 871 O O . VAL A 1 107 ? 3.070 8.760 -23.356 1.00 50.47 107 VAL A O 1
ATOM 874 N N . VAL A 1 108 ? 1.711 9.299 -25.071 1.00 42.31 108 VAL A N 1
ATOM 875 C CA . VAL A 1 108 ? 1.351 10.633 -24.606 1.00 42.31 108 VAL A CA 1
ATOM 876 C C . VAL A 1 108 ? 0.670 10.435 -23.254 1.00 42.31 108 VAL A C 1
ATOM 878 O O . VAL A 1 108 ? -0.464 9.961 -23.192 1.00 42.31 108 VAL A O 1
ATOM 881 N N . LEU A 1 109 ? 1.371 10.746 -22.160 1.00 48.12 109 LEU A N 1
ATOM 882 C CA . LEU A 1 109 ? 0.729 10.996 -20.877 1.00 48.12 109 LEU A CA 1
ATOM 883 C C . LEU A 1 109 ? -0.061 12.286 -21.077 1.00 48.12 109 LEU A C 1
ATOM 885 O O . LEU A 1 109 ? 0.433 13.387 -20.850 1.00 48.12 109 LEU A O 1
ATOM 889 N N . GLY A 1 110 ? -1.261 12.135 -21.635 1.00 31.55 110 GLY A N 1
ATOM 890 C CA . GLY A 1 110 ? -2.228 13.202 -21.783 1.00 31.55 110 GLY A CA 1
ATOM 891 C C . GLY A 1 110 ? -2.652 13.625 -20.391 1.00 31.55 110 GLY A C 1
ATOM 892 O O . GLY A 1 110 ? -3.601 13.077 -19.840 1.00 31.55 110 GLY A O 1
ATOM 893 N N . GLY A 1 111 ? -1.919 14.577 -19.820 1.00 40.12 111 GLY A N 1
ATOM 894 C CA . GLY A 1 111 ? -2.387 15.361 -18.696 1.00 40.12 111 GLY A CA 1
ATOM 895 C C . GLY A 1 111 ? -3.680 16.051 -19.109 1.00 40.12 111 GLY A C 1
ATOM 896 O O . GLY A 1 111 ? -3.666 17.028 -19.851 1.00 40.12 111 GLY A O 1
ATOM 897 N N . GLN A 1 112 ? -4.801 15.517 -18.641 1.00 41.81 112 GLN A N 1
ATOM 898 C CA . GLN A 1 112 ? -6.053 16.251 -18.516 1.00 41.81 112 GLN A CA 1
ATOM 899 C C . GLN A 1 112 ? -6.409 16.313 -17.033 1.00 41.81 112 GLN A C 1
ATOM 901 O O . GLN A 1 112 ? -7.461 15.856 -16.596 1.00 41.81 112 GLN A O 1
ATOM 906 N N . ASP A 1 113 ? -5.513 16.917 -16.254 1.00 46.09 113 ASP A N 1
ATOM 907 C CA . ASP A 1 113 ? -5.853 17.458 -14.944 1.00 46.09 113 ASP A CA 1
ATOM 908 C C . ASP A 1 113 ? -6.639 18.753 -15.157 1.00 46.09 113 ASP A C 1
ATOM 910 O O . ASP A 1 113 ? -6.106 19.857 -15.101 1.00 46.09 113 ASP A O 1
ATOM 914 N N . SER A 1 114 ? -7.922 18.620 -15.489 1.00 45.06 114 SER A N 1
ATOM 915 C CA . SER A 1 114 ? -8.915 19.700 -15.433 1.00 45.06 114 SER A CA 1
ATOM 916 C C . SER A 1 114 ? -10.323 19.106 -15.385 1.00 45.06 114 SER A C 1
ATOM 918 O O . SER A 1 114 ? -11.159 19.382 -16.241 1.00 45.06 114 SER A O 1
ATOM 920 N N . ALA A 1 115 ? -10.616 18.271 -14.388 1.00 40.50 115 ALA A N 1
ATOM 921 C CA . ALA A 1 115 ? -12.011 18.049 -14.026 1.00 40.50 115 ALA A CA 1
ATOM 922 C C . ALA A 1 115 ? -12.539 19.356 -13.397 1.00 40.50 115 ALA A C 1
ATOM 924 O O . ALA A 1 115 ? -11.990 19.790 -12.379 1.00 40.50 115 ALA A O 1
ATOM 925 N N . PRO A 1 116 ? -13.561 20.025 -13.963 1.00 36.59 116 PRO A N 1
ATOM 926 C CA . PRO A 1 116 ? -14.116 21.211 -13.334 1.00 36.59 116 PRO A CA 1
ATOM 927 C C . PRO A 1 116 ? -14.761 20.803 -12.007 1.00 36.59 116 PRO A C 1
ATOM 929 O O . PRO A 1 116 ? -15.669 19.970 -11.958 1.00 36.59 116 PRO A O 1
ATOM 932 N N . ARG A 1 117 ? -14.276 21.400 -10.915 1.00 45.81 117 ARG A N 1
ATOM 933 C CA . ARG A 1 117 ? -14.919 21.368 -9.599 1.00 45.81 117 ARG A CA 1
ATOM 934 C C . ARG A 1 117 ? -16.379 21.793 -9.791 1.00 45.81 117 ARG A C 1
ATOM 936 O O . ARG A 1 117 ? -16.618 22.929 -10.197 1.00 45.81 117 ARG A O 1
ATOM 943 N N . ARG A 1 118 ? -17.342 20.898 -9.522 1.00 39.16 118 ARG A N 1
ATOM 944 C CA . ARG A 1 118 ? -18.765 21.267 -9.441 1.00 39.16 118 ARG A CA 1
ATOM 945 C C . ARG A 1 118 ? -18.880 22.416 -8.443 1.00 39.16 118 ARG A C 1
ATOM 947 O O . ARG A 1 118 ? -18.588 22.242 -7.264 1.00 39.16 118 ARG A O 1
ATOM 954 N N . GLN A 1 119 ? -19.218 23.599 -8.939 1.00 47.34 119 GLN A N 1
ATOM 955 C CA . GLN A 1 119 ? -19.677 24.689 -8.099 1.00 47.34 119 GLN A CA 1
ATOM 956 C C . GLN A 1 119 ? -21.154 24.413 -7.850 1.00 47.34 119 GLN A C 1
ATOM 958 O O . GLN A 1 119 ? -21.973 24.575 -8.752 1.00 47.34 119 GLN A O 1
ATOM 963 N N . ASP A 1 120 ? -21.478 23.934 -6.654 1.00 41.25 120 ASP A N 1
ATOM 964 C CA . ASP A 1 120 ? -22.861 23.898 -6.208 1.00 41.25 120 ASP A CA 1
ATOM 965 C C . ASP A 1 120 ? -23.292 25.348 -5.966 1.00 41.25 120 ASP A C 1
ATOM 967 O O . ASP A 1 120 ? -22.865 26.003 -5.014 1.00 41.25 120 ASP A O 1
ATOM 971 N N . SER A 1 121 ? -24.093 25.881 -6.887 1.00 44.00 121 SER A N 1
ATOM 972 C CA . SER A 1 121 ? -24.757 27.166 -6.731 1.00 44.00 121 SER A CA 1
ATOM 973 C C . SER A 1 121 ? -25.765 27.068 -5.586 1.00 44.00 121 SER A C 1
ATOM 975 O O . SER A 1 121 ? -26.842 26.490 -5.742 1.00 44.00 121 SER A O 1
ATOM 977 N N . THR A 1 122 ? -25.440 27.651 -4.436 1.00 49.88 122 THR A N 1
ATOM 978 C CA . THR A 1 122 ? -26.431 28.012 -3.421 1.00 49.88 122 THR A CA 1
ATOM 979 C C . THR A 1 122 ? -27.344 29.098 -3.991 1.00 49.88 122 THR A C 1
ATOM 981 O O . THR A 1 122 ? -27.028 30.284 -3.917 1.00 49.88 122 THR A O 1
ATOM 984 N N . ALA A 1 123 ? -28.473 28.696 -4.575 1.00 39.34 123 ALA A N 1
ATOM 985 C CA . ALA A 1 123 ? -29.622 29.572 -4.757 1.00 39.34 123 ALA A CA 1
ATOM 986 C C . ALA A 1 123 ? -30.441 29.526 -3.462 1.00 39.34 123 ALA A C 1
ATOM 988 O O . ALA A 1 123 ? -31.209 28.596 -3.228 1.00 39.34 123 ALA A O 1
ATOM 989 N N . ALA A 1 124 ? -30.215 30.513 -2.602 1.00 39.94 124 ALA A N 1
ATOM 990 C CA . ALA A 1 124 ? -31.100 30.847 -1.501 1.00 39.94 124 ALA A CA 1
ATOM 991 C C . ALA A 1 124 ? -31.395 32.345 -1.600 1.00 39.94 124 ALA A C 1
ATOM 993 O O . ALA A 1 124 ? -30.557 33.195 -1.296 1.00 39.94 124 ALA A O 1
ATOM 994 N N . SE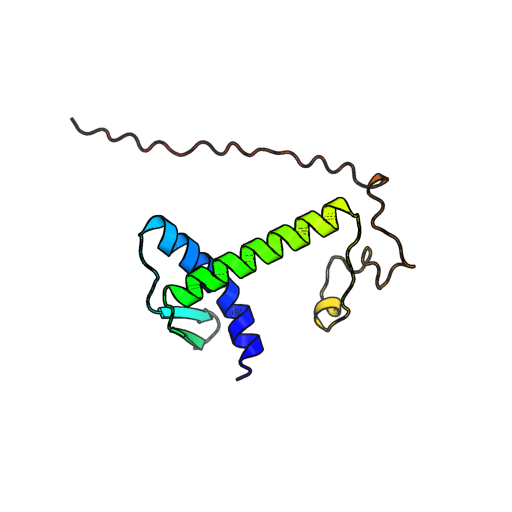R A 1 125 ? -32.582 32.652 -2.102 1.00 42.78 125 SER A N 1
ATOM 995 C CA . SER A 1 125 ? -33.313 33.897 -1.885 1.00 42.78 125 SER A CA 1
ATOM 996 C C . SER A 1 125 ? -34.777 33.523 -1.748 1.00 42.78 125 SER A C 1
ATOM 998 O O . SER A 1 125 ? -35.210 32.644 -2.528 1.00 42.78 125 SER A O 1
#

InterPro domains:
  IPR011604 PD-(D/E)XK endonuclease-like domain superfamily [G3DSA:3.90.320.10] (3-93)
  IPR038726 PD-(D/E)XK endonuclease-like domain, AddAB-type [PF12705] (10-92)

Radius of gyration: 20.43 Å; chains: 1; bounding box: 51×50×43 Å

Sequence (125 aa):
MNRKILNGRFMQLRTYALLLAENQGRAPIVLKLLYLDGPSLLWMPCNQDEVEKTRDEILKSWEAIIYRVNRQHFEPTVNKLCDYCVHKSVCPAWTDGGDYDSTKKSVVLGGQDSAPRRQDSTAAS

Secondary structure (DSSP, 8-state):
--HHHHHHHHHHHHHHHHHHHHHHSS--SEEEEEETTTTEEEEEE--HHHHHHHHHHHHHHHHHHHHHHHHT-------GGGGG-TTGGG-TTTTTS----GGG---------------------

Organism: NCBI:txid124430

pLDDT: mean 79.51, std 20.14, range [31.55, 97.81]

Foldseek 3Di:
DDPVVVVVVCLVVLVVQLVCCVVPVFGDQKTWDADPPDDDIDMDGDHPVSSVVSVVVVVVVVVVVVVCVVVLHDDDDDDPCLVVDPCVVVDCVNPVNDRRPPVPDPPPPPPPPDDDDPDPDPPDD